Protein AF-A0A955YNK9-F1 (afdb_monomer_lite)

Sequence (113 aa):
MGDVFVRARCTHEGIALGSSCSAEFDVGETLRMGGNASLSTSASPSLRDQQGRIRMTGHVEAIDPEGVVYLRLATDCLVMADAAPGVFAVGTWLELDLDATKVVASLCLAPLC

Radius of gyration: 14.31 Å; chains: 1; bounding box: 42×38×24 Å

Foldseek 3Di:
DDFPADAFPDDPPDTDPPHHFAKEKEFQDEDDDVPQKHFDPDPAWDWGDDPQKIKTKFAFADADQQQWTWTHRDPRYIYTHHYDPPPDDHGTIMIGIGGNVRIDIDTPNDDDD

pLDDT: mean 75.13, std 22.04, range [24.53, 95.88]

Structure (mmCIF, N/CA/C/O backbone):
data_AF-A0A955YNK9-F1
#
_entry.id   AF-A0A955YNK9-F1
#
loop_
_atom_site.group_PDB
_atom_site.id
_atom_site.type_symbol
_atom_site.label_atom_id
_atom_site.label_alt_id
_atom_site.label_comp_id
_atom_site.label_asym_id
_atom_site.label_entity_id
_atom_site.label_seq_id
_atom_site.pdbx_PDB_ins_code
_atom_site.Cartn_x
_atom_site.Cartn_y
_atom_site.Cartn_z
_atom_site.occupancy
_atom_site.B_iso_or_equiv
_atom_site.auth_seq_id
_atom_site.auth_comp_id
_atom_site.auth_asym_id
_atom_site.auth_atom_id
_atom_site.pdbx_PDB_model_num
ATOM 1 N N . MET A 1 1 ? -3.715 23.290 -11.524 1.00 28.62 1 MET A N 1
ATOM 2 C CA . MET A 1 1 ? -3.923 22.024 -10.794 1.00 28.62 1 MET A CA 1
ATOM 3 C C . MET A 1 1 ? -2.977 21.014 -11.404 1.00 28.62 1 MET A C 1
ATOM 5 O O . MET A 1 1 ? -3.278 20.482 -12.460 1.00 28.62 1 MET A O 1
ATOM 9 N N . GLY A 1 2 ? -1.772 20.910 -10.848 1.00 26.14 2 GLY A N 1
ATOM 10 C CA . GLY A 1 2 ? -0.767 19.962 -11.315 1.00 26.14 2 GLY A CA 1
ATOM 11 C C . GLY A 1 2 ? -0.834 18.728 -10.433 1.00 26.14 2 GLY A C 1
ATOM 12 O O . GLY A 1 2 ? -0.745 18.856 -9.215 1.00 26.14 2 GLY A O 1
ATOM 13 N N . ASP A 1 3 ? -1.028 17.565 -11.040 1.00 24.53 3 ASP A N 1
ATOM 14 C CA . ASP A 1 3 ? -0.799 16.294 -10.369 1.00 24.53 3 ASP A CA 1
ATOM 15 C C . ASP A 1 3 ? 0.677 16.243 -9.943 1.00 24.53 3 ASP A C 1
ATOM 17 O O . ASP A 1 3 ? 1.580 16.349 -10.777 1.00 24.53 3 ASP A O 1
ATOM 21 N N . VAL A 1 4 ? 0.936 16.130 -8.639 1.00 25.22 4 VAL A N 1
ATOM 22 C CA . VAL A 1 4 ? 2.290 15.899 -8.127 1.00 25.22 4 VAL A CA 1
ATOM 23 C C . VAL A 1 4 ? 2.586 14.414 -8.306 1.00 25.22 4 VAL A C 1
ATOM 25 O O . VAL A 1 4 ? 2.173 13.581 -7.506 1.00 25.22 4 VAL A O 1
ATOM 28 N N . PHE A 1 5 ? 3.276 14.075 -9.393 1.00 28.86 5 PHE A N 1
ATOM 29 C CA . PHE A 1 5 ? 3.843 12.745 -9.591 1.00 28.86 5 PHE A CA 1
ATOM 30 C C . PHE A 1 5 ? 5.162 12.660 -8.826 1.00 28.86 5 PHE A C 1
ATOM 32 O O . PHE A 1 5 ? 6.166 13.239 -9.244 1.00 28.86 5 PHE A O 1
ATOM 39 N N . VAL A 1 6 ? 5.181 11.932 -7.710 1.00 30.09 6 VAL A N 1
ATOM 40 C CA . VAL A 1 6 ? 6.431 11.633 -7.006 1.00 30.09 6 VAL A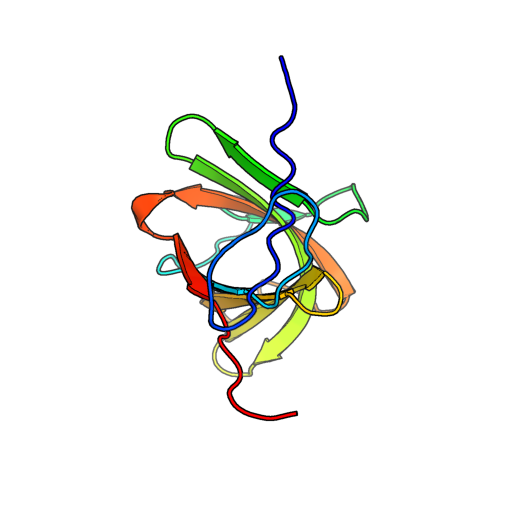 CA 1
ATOM 41 C C . VAL A 1 6 ? 7.149 10.508 -7.757 1.00 30.09 6 VAL A C 1
ATOM 43 O O . VAL A 1 6 ? 6.864 9.331 -7.574 1.00 30.09 6 VAL A O 1
ATOM 46 N N . ARG A 1 7 ? 8.075 10.885 -8.644 1.00 29.48 7 ARG A N 1
ATOM 47 C CA . ARG A 1 7 ? 9.196 10.041 -9.083 1.00 29.48 7 ARG A CA 1
ATOM 48 C C . ARG A 1 7 ? 10.438 10.583 -8.375 1.00 29.48 7 ARG A C 1
ATOM 50 O O . ARG A 1 7 ? 10.993 11.579 -8.823 1.00 29.48 7 ARG A O 1
ATOM 57 N N . ALA A 1 8 ? 10.825 10.024 -7.237 1.00 31.64 8 ALA A N 1
ATOM 58 C CA . ALA A 1 8 ? 12.165 10.270 -6.670 1.00 31.64 8 ALA A CA 1
ATOM 59 C C . ALA A 1 8 ? 13.141 9.209 -7.230 1.00 31.64 8 ALA A C 1
ATOM 61 O O . ALA A 1 8 ? 12.544 8.200 -7.553 1.00 31.64 8 ALA A O 1
ATOM 62 N N . ARG A 1 9 ? 14.493 9.455 -7.398 1.00 37.75 9 ARG A N 1
ATOM 63 C CA . ARG A 1 9 ? 15.754 8.580 -7.384 1.00 37.75 9 ARG A CA 1
ATOM 64 C C . ARG A 1 9 ? 16.556 8.995 -6.195 1.00 37.75 9 ARG A C 1
ATOM 66 O O . ARG A 1 9 ? 16.740 10.189 -5.998 1.00 37.75 9 ARG A O 1
ATOM 73 N N . CYS A 1 10 ? 17.111 8.014 -5.508 1.00 36.19 10 CYS A N 1
ATOM 74 C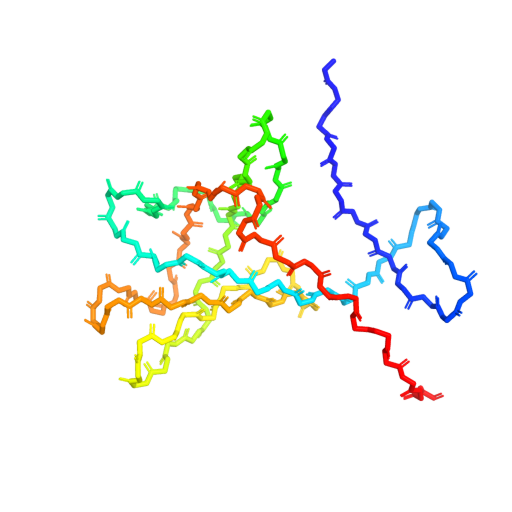 CA . CYS A 1 10 ? 18.072 8.236 -4.460 1.00 36.19 10 CYS A CA 1
ATOM 75 C C . CYS A 1 10 ? 19.389 7.670 -4.954 1.00 36.19 10 CYS A C 1
ATOM 77 O O . CYS A 1 10 ? 19.573 6.460 -5.033 1.00 36.19 10 CYS A O 1
ATOM 79 N N . THR A 1 11 ? 20.285 8.567 -5.341 1.00 34.69 11 THR A N 1
ATOM 80 C CA . THR A 1 11 ? 21.719 8.329 -5.217 1.00 34.69 11 THR A CA 1
ATOM 81 C C . THR A 1 11 ? 22.200 9.094 -3.987 1.00 34.69 11 THR A C 1
ATOM 83 O O . THR A 1 11 ? 21.560 10.054 -3.554 1.00 34.69 11 THR A O 1
ATOM 86 N N . HIS A 1 12 ? 23.311 8.639 -3.413 1.00 36.81 12 HIS A N 1
ATOM 87 C CA . HIS A 1 12 ? 23.875 9.025 -2.111 1.00 36.81 12 HIS A CA 1
ATOM 88 C C . HIS A 1 12 ? 24.144 10.541 -1.901 1.00 36.81 12 HIS A C 1
ATOM 90 O O . HIS A 1 12 ? 24.599 10.925 -0.830 1.00 36.81 12 HIS A O 1
ATOM 96 N N . GLU A 1 13 ? 23.863 11.407 -2.885 1.00 38.88 13 GLU A N 1
ATOM 97 C CA . GLU A 1 13 ? 24.241 12.831 -2.906 1.00 38.88 13 GLU A CA 1
ATOM 98 C C . GLU A 1 13 ? 23.068 13.823 -3.072 1.00 38.88 13 GLU A C 1
ATOM 100 O O . GLU A 1 13 ? 23.289 15.030 -3.154 1.00 38.88 13 GLU A O 1
ATOM 105 N N . GLY A 1 14 ? 21.813 13.356 -3.069 1.00 44.38 14 GLY A N 1
ATOM 106 C CA . GLY A 1 14 ? 20.622 14.221 -3.098 1.00 44.38 14 GLY A CA 1
ATOM 107 C C . GLY A 1 14 ? 19.668 13.954 -4.267 1.00 44.38 14 GLY A C 1
ATOM 108 O O . GLY A 1 14 ? 20.015 13.317 -5.259 1.00 44.38 14 GLY A O 1
ATOM 109 N N . ILE A 1 15 ? 18.421 14.422 -4.131 1.00 43.94 15 ILE A N 1
ATOM 110 C CA . ILE A 1 15 ? 17.350 14.224 -5.121 1.00 43.94 15 ILE A CA 1
ATOM 111 C C . ILE A 1 15 ? 17.476 15.289 -6.220 1.00 43.94 15 ILE A C 1
ATOM 113 O O . ILE A 1 15 ? 17.082 16.440 -6.031 1.00 43.94 15 ILE A O 1
ATOM 117 N N . ALA A 1 16 ? 18.001 14.906 -7.386 1.00 43.69 16 ALA A N 1
ATOM 118 C CA . ALA A 1 16 ? 17.951 15.738 -8.588 1.00 43.69 16 ALA A CA 1
ATOM 119 C C . ALA A 1 16 ? 16.600 15.578 -9.307 1.00 43.69 16 ALA A C 1
ATOM 121 O O . ALA A 1 16 ? 16.098 14.458 -9.473 1.00 43.69 16 ALA A O 1
ATOM 122 N N . LEU A 1 17 ? 16.029 16.690 -9.782 1.00 45.12 17 LEU A N 1
ATOM 123 C CA . LEU A 1 17 ? 14.812 16.690 -10.601 1.00 45.12 17 LEU A CA 1
ATOM 124 C C . LEU A 1 17 ? 14.990 15.773 -11.826 1.00 45.12 17 LEU A C 1
ATOM 126 O O . LEU A 1 17 ? 15.932 15.945 -12.595 1.00 45.12 17 LEU A O 1
ATOM 130 N N . GLY A 1 18 ? 14.074 14.814 -12.008 1.00 47.62 18 GLY A N 1
ATOM 131 C CA . GLY A 1 18 ? 14.086 13.870 -13.138 1.00 47.62 18 GLY A CA 1
ATOM 132 C C . GLY A 1 18 ? 14.630 12.464 -12.844 1.00 47.62 18 GLY A C 1
ATOM 133 O O . GLY A 1 18 ? 14.787 11.676 -13.774 1.00 47.62 18 GLY A O 1
ATOM 134 N N . SER A 1 19 ? 14.885 12.117 -11.582 1.00 44.81 19 SER A N 1
ATOM 135 C CA . SER A 1 19 ? 15.501 10.836 -11.195 1.00 44.81 19 SER A CA 1
ATOM 136 C C . SER A 1 19 ? 14.447 9.820 -10.606 1.00 44.81 19 SER A C 1
ATOM 138 O O . SER A 1 19 ? 13.472 10.273 -10.024 1.00 44.81 19 SER A O 1
ATOM 140 N N . SER A 1 20 ? 14.608 8.473 -10.754 1.00 52.91 20 SER A N 1
ATOM 141 C CA . SER A 1 20 ? 13.849 7.300 -10.161 1.00 52.91 20 SER A CA 1
ATOM 142 C C . SER A 1 20 ? 14.457 6.423 -8.986 1.00 52.91 20 SER A C 1
ATOM 144 O O . SER A 1 20 ? 15.553 5.911 -9.135 1.00 52.91 20 SER A O 1
ATOM 146 N N . CYS A 1 21 ? 13.791 6.123 -7.85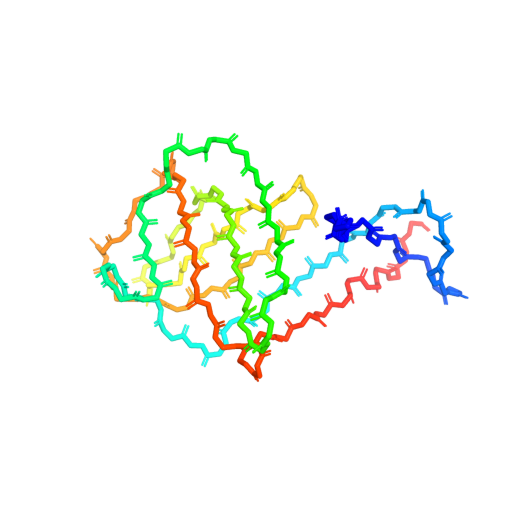5 1.00 53.53 21 CYS A N 1
ATOM 147 C CA . CYS A 1 21 ? 14.288 5.674 -6.527 1.00 53.53 21 CYS A CA 1
ATOM 148 C C . CYS A 1 21 ? 13.452 4.532 -6.042 1.00 53.53 21 CYS A C 1
ATOM 150 O O . CYS A 1 21 ? 12.229 4.547 -6.166 1.00 53.53 21 CYS A O 1
ATOM 152 N N . SER A 1 22 ? 14.127 3.681 -5.292 1.00 59.25 22 SER A N 1
ATOM 153 C CA . SER A 1 22 ? 13.476 2.778 -4.378 1.00 59.25 22 SER A CA 1
ATOM 154 C C . SER A 1 22 ? 13.098 3.532 -3.105 1.00 59.25 22 SER A C 1
ATOM 156 O O . SER A 1 22 ? 13.941 4.146 -2.443 1.00 59.25 22 SER A O 1
ATOM 158 N N . ALA A 1 23 ? 11.810 3.501 -2.801 1.00 65.75 23 ALA A N 1
ATOM 159 C CA . ALA A 1 23 ? 11.261 3.933 -1.533 1.00 65.75 23 ALA A CA 1
ATOM 160 C C . ALA A 1 23 ? 10.428 2.783 -0.972 1.00 65.75 23 ALA A C 1
ATOM 162 O O . ALA A 1 23 ? 9.666 2.134 -1.695 1.00 65.75 23 ALA A O 1
ATOM 163 N N . GLU A 1 24 ? 10.596 2.553 0.318 1.00 68.94 24 GLU A N 1
ATOM 164 C CA . GLU A 1 24 ? 9.742 1.689 1.114 1.00 68.94 24 GLU A CA 1
ATOM 165 C C . GLU A 1 24 ? 8.789 2.578 1.903 1.00 68.94 24 GLU A C 1
ATOM 167 O O . GLU A 1 24 ? 9.184 3.612 2.449 1.00 68.94 24 GLU A O 1
ATOM 172 N N . PHE A 1 25 ? 7.521 2.187 1.937 1.00 77.88 25 PHE A N 1
ATOM 173 C CA . PHE A 1 25 ? 6.511 2.879 2.725 1.00 77.88 25 PHE A CA 1
ATOM 174 C C . PHE A 1 25 ? 6.019 1.950 3.822 1.00 77.88 25 PHE A C 1
ATOM 176 O O . PHE A 1 25 ? 5.488 0.872 3.540 1.00 77.88 25 PHE A O 1
ATOM 183 N N . ASP A 1 26 ? 6.182 2.408 5.055 1.00 77.25 26 ASP A N 1
ATOM 184 C CA . ASP A 1 26 ? 5.592 1.793 6.233 1.00 77.25 26 ASP A CA 1
ATOM 185 C C . ASP A 1 26 ? 4.275 2.511 6.544 1.00 77.25 26 ASP A C 1
ATOM 187 O O . ASP A 1 26 ? 4.220 3.748 6.609 1.00 77.25 26 ASP A O 1
ATOM 191 N N . VAL A 1 27 ? 3.204 1.733 6.671 1.00 86.94 27 VAL A N 1
ATOM 192 C CA . VAL A 1 27 ? 1.873 2.226 7.011 1.00 86.94 27 VAL A CA 1
ATOM 193 C C . VAL A 1 27 ? 1.555 1.810 8.442 1.00 86.94 27 VAL A C 1
ATOM 195 O O . VAL A 1 27 ? 1.116 0.693 8.702 1.00 86.94 27 VAL A O 1
ATOM 198 N N . GLY A 1 28 ? 1.675 2.758 9.371 1.00 83.62 28 GLY A N 1
ATOM 199 C CA . GLY A 1 28 ? 1.356 2.579 10.792 1.00 83.62 28 GLY A CA 1
ATOM 200 C C . GLY A 1 28 ? -0.147 2.536 11.105 1.00 83.62 28 GLY A C 1
ATOM 201 O O . GLY A 1 28 ? -0.559 2.893 12.212 1.00 83.62 28 GLY A O 1
ATOM 202 N N . GLU A 1 29 ? -0.979 2.170 10.129 1.00 86.88 29 GLU A N 1
ATOM 203 C CA . GLU A 1 29 ? -2.426 2.020 10.253 1.00 86.88 29 GLU A CA 1
ATOM 204 C C . GLU A 1 29 ? -2.860 0.664 9.686 1.00 86.88 29 GLU A C 1
ATOM 206 O O . GLU A 1 29 ? -2.480 0.284 8.583 1.00 86.88 29 GLU A O 1
ATOM 211 N N . THR A 1 30 ? -3.707 -0.057 10.422 1.00 91.12 30 THR A N 1
ATOM 212 C CA . THR A 1 30 ? -4.260 -1.330 9.948 1.00 91.12 30 THR A CA 1
ATOM 213 C C . THR A 1 30 ? -5.277 -1.101 8.829 1.00 91.12 30 THR A C 1
ATOM 215 O O . THR A 1 30 ? -6.259 -0.370 9.006 1.00 91.12 30 THR A O 1
ATOM 218 N N . LEU A 1 31 ? -5.098 -1.781 7.701 1.00 92.44 31 LEU A N 1
ATOM 219 C CA . LEU A 1 31 ? -6.013 -1.766 6.571 1.00 92.44 31 LEU A CA 1
ATOM 220 C C . LEU A 1 31 ? -7.337 -2.456 6.905 1.00 92.44 31 LEU A C 1
ATOM 222 O O . LEU A 1 31 ? -7.395 -3.543 7.489 1.00 92.44 31 LEU A O 1
ATOM 226 N N . ARG A 1 32 ? -8.430 -1.823 6.484 1.00 93.12 32 ARG A N 1
ATOM 227 C CA . ARG A 1 32 ? -9.807 -2.268 6.687 1.00 93.12 32 ARG A CA 1
ATOM 228 C C . ARG A 1 32 ? -10.585 -2.079 5.396 1.00 93.12 32 ARG A C 1
ATOM 230 O O . ARG A 1 32 ? -10.804 -0.948 4.958 1.00 93.12 32 ARG A O 1
ATOM 237 N N . MET A 1 33 ? -11.035 -3.186 4.810 1.00 93.75 33 MET A N 1
ATOM 238 C CA . MET A 1 33 ? -11.882 -3.157 3.619 1.00 93.75 33 MET A CA 1
ATOM 239 C C . MET A 1 33 ? -13.184 -2.393 3.897 1.00 93.75 33 MET A C 1
ATOM 241 O O . MET A 1 33 ? -13.856 -2.655 4.893 1.00 93.75 33 MET A O 1
ATOM 245 N N . GLY A 1 34 ? -13.527 -1.437 3.033 1.00 90.88 34 GLY A N 1
ATOM 246 C CA . GLY A 1 34 ? -14.666 -0.528 3.214 1.00 90.88 34 GLY A CA 1
ATOM 247 C C . GLY A 1 34 ? -14.426 0.606 4.222 1.00 90.88 34 GLY A C 1
ATOM 248 O O . GLY A 1 34 ? -15.312 1.435 4.414 1.00 90.88 34 GLY A O 1
ATOM 249 N N . GLY A 1 35 ? -13.250 0.646 4.858 1.00 92.19 35 GLY A N 1
ATOM 250 C CA . GLY A 1 35 ? -12.777 1.746 5.695 1.00 92.19 35 GLY A CA 1
ATOM 251 C C . GLY A 1 35 ? -11.732 2.579 4.955 1.00 92.19 35 GLY A C 1
ATOM 252 O O . GLY A 1 35 ? -12.069 3.387 4.098 1.00 92.19 35 GLY A O 1
ATOM 253 N N . ASN A 1 36 ? -10.458 2.361 5.284 1.00 91.69 36 ASN A N 1
ATOM 254 C CA . ASN A 1 36 ? -9.306 3.025 4.659 1.00 91.69 36 ASN A CA 1
ATOM 255 C C . ASN A 1 36 ? -8.762 2.273 3.429 1.00 91.69 36 ASN A C 1
ATOM 257 O O . ASN A 1 36 ? -7.778 2.709 2.841 1.00 91.69 36 ASN A O 1
ATOM 261 N N . ALA A 1 37 ? -9.376 1.150 3.049 1.00 94.88 37 ALA A N 1
ATOM 262 C CA . ALA A 1 37 ? -9.006 0.359 1.885 1.00 94.88 37 ALA A CA 1
ATOM 263 C C . ALA A 1 37 ? -10.248 -0.048 1.082 1.00 94.88 37 ALA A C 1
ATOM 265 O O . ALA A 1 37 ? -11.289 -0.398 1.645 1.00 94.88 37 ALA A O 1
ATOM 266 N N . SER A 1 38 ? -10.134 -0.040 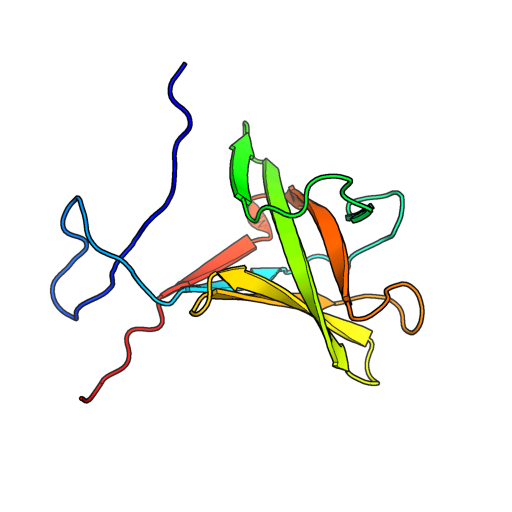-0.242 1.00 95.88 38 SER A N 1
ATOM 267 C CA . SER A 1 38 ? -11.186 -0.464 -1.167 1.00 95.88 38 SER A CA 1
ATOM 268 C C . SER A 1 38 ? -10.597 -1.115 -2.419 1.00 95.88 38 SER A C 1
ATOM 270 O O . SER A 1 38 ? -9.414 -0.947 -2.716 1.00 95.88 38 SER A O 1
ATOM 272 N N . LEU A 1 39 ? -11.407 -1.880 -3.155 1.00 95.38 39 LEU A N 1
ATOM 273 C CA . LEU A 1 39 ? -11.000 -2.400 -4.460 1.00 95.38 39 LEU A CA 1
ATOM 274 C C . LEU A 1 39 ? -10.927 -1.252 -5.467 1.00 95.38 39 LEU A C 1
ATOM 276 O O . LEU A 1 39 ? -11.899 -0.521 -5.658 1.00 95.38 39 LEU A O 1
ATOM 280 N N . SER A 1 40 ? -9.793 -1.135 -6.146 1.00 92.00 40 SER A N 1
ATOM 281 C CA . SER A 1 40 ? -9.626 -0.178 -7.229 1.00 92.00 40 SER A CA 1
ATOM 282 C C . SER A 1 40 ? -10.086 -0.783 -8.549 1.00 92.00 40 SER A C 1
ATOM 284 O O . SER A 1 40 ? -9.742 -1.913 -8.897 1.00 92.00 40 SER A O 1
ATOM 286 N N . THR A 1 41 ? -10.828 -0.002 -9.331 1.00 87.38 41 THR A N 1
ATOM 287 C CA . THR A 1 41 ? -11.144 -0.330 -10.730 1.00 87.38 41 THR A CA 1
ATOM 288 C C . THR A 1 41 ? -10.024 0.081 -11.688 1.00 87.38 41 THR A C 1
ATOM 290 O O . THR A 1 41 ? -10.100 -0.198 -12.883 1.00 87.38 41 THR A O 1
ATOM 293 N N . SER A 1 42 ? -9.004 0.781 -11.187 1.00 80.94 42 SER A N 1
ATOM 294 C CA . SER A 1 42 ? -7.849 1.235 -11.953 1.00 80.94 42 SER A CA 1
ATOM 295 C C . SER A 1 42 ? -6.670 0.296 -11.725 1.00 80.94 42 SER A C 1
ATOM 297 O O . SER A 1 42 ? -6.174 0.173 -10.607 1.00 80.94 42 SER A O 1
ATOM 299 N N . ALA A 1 43 ? -6.174 -0.312 -12.803 1.00 84.44 43 ALA A N 1
ATOM 300 C CA . ALA A 1 43 ? -4.961 -1.128 -12.798 1.00 84.44 43 ALA A CA 1
ATOM 301 C C . ALA A 1 43 ? -3.693 -0.278 -13.009 1.00 84.44 43 ALA A C 1
ATOM 303 O O . ALA A 1 43 ? -2.813 -0.629 -13.795 1.00 84.44 43 ALA A O 1
ATOM 304 N N . SER A 1 44 ? -3.640 0.892 -12.372 1.00 86.25 44 SER A N 1
ATOM 305 C CA . SER A 1 44 ? -2.512 1.813 -12.475 1.00 86.25 44 SER A CA 1
ATOM 306 C C . SER A 1 44 ? -2.093 2.251 -11.085 1.00 86.25 44 SER A C 1
ATOM 308 O O . SER A 1 44 ? -2.929 2.774 -10.341 1.00 86.25 44 SER A O 1
ATOM 310 N N . PRO A 1 45 ? -0.807 2.110 -10.737 1.00 86.69 45 PRO A N 1
ATOM 311 C CA . PRO A 1 45 ? -0.357 2.531 -9.437 1.00 86.69 45 PRO A CA 1
ATOM 312 C C . PRO A 1 45 ? -0.325 4.053 -9.340 1.00 86.69 45 PRO A C 1
ATOM 314 O O . PRO A 1 45 ? -0.081 4.757 -10.327 1.00 86.69 45 PRO A O 1
ATOM 317 N N . SER A 1 46 ? -0.590 4.570 -8.146 1.00 86.38 46 SER A N 1
ATOM 318 C CA . SER A 1 46 ? -0.529 6.003 -7.880 1.00 86.38 46 SER A CA 1
ATOM 319 C C . SER A 1 46 ? -0.314 6.297 -6.399 1.00 86.38 46 SER A C 1
ATOM 321 O O . SER A 1 46 ? -0.661 5.493 -5.540 1.00 86.38 46 SER A O 1
ATOM 323 N N . LEU A 1 47 ? 0.261 7.460 -6.109 1.00 85.69 47 LEU A N 1
ATOM 324 C CA . LEU A 1 47 ? 0.381 8.013 -4.766 1.00 85.69 47 LEU A CA 1
ATOM 325 C C . LEU A 1 47 ? 0.113 9.511 -4.866 1.00 85.69 47 LEU A C 1
ATOM 327 O O . LEU A 1 47 ? 0.715 10.195 -5.696 1.00 85.69 47 LEU A O 1
ATOM 331 N N . ARG A 1 48 ? -0.827 10.009 -4.066 1.00 85.44 48 ARG A N 1
ATOM 332 C CA . ARG A 1 48 ? -1.251 11.410 -4.058 1.00 85.44 48 ARG A CA 1
ATOM 333 C C . ARG A 1 48 ? -1.419 11.879 -2.618 1.00 85.44 48 ARG A C 1
ATOM 335 O O . ARG A 1 48 ? -2.134 11.242 -1.854 1.00 85.44 48 ARG A O 1
ATOM 342 N N . ASP A 1 49 ? -0.812 13.010 -2.279 1.00 83.88 49 ASP A N 1
ATOM 343 C CA . ASP A 1 49 ? -1.133 13.742 -1.050 1.00 83.88 49 ASP A CA 1
ATOM 344 C C . ASP A 1 49 ? -2.306 14.690 -1.321 1.00 83.88 49 ASP A C 1
ATOM 346 O O . ASP A 1 49 ? -2.299 15.465 -2.284 1.00 83.88 49 ASP A O 1
ATOM 350 N N . GLN A 1 50 ? -3.335 14.592 -0.486 1.00 83.56 50 GLN A N 1
ATOM 351 C CA . GLN A 1 50 ? -4.514 15.437 -0.497 1.00 83.56 50 GLN A CA 1
ATOM 352 C C . GLN A 1 50 ? -4.814 15.922 0.923 1.00 83.56 50 GLN A C 1
ATOM 354 O O . GLN A 1 50 ? -5.568 15.298 1.662 1.00 83.56 50 GLN A O 1
ATOM 359 N N . GLN A 1 51 ? -4.262 17.084 1.283 1.00 83.88 51 GLN A N 1
ATOM 360 C CA . GLN A 1 51 ? -4.618 17.813 2.510 1.00 83.88 51 GLN A CA 1
ATOM 361 C C . GLN A 1 51 ? -4.422 16.985 3.796 1.00 83.88 51 GLN A C 1
ATOM 363 O O . GLN A 1 51 ? -5.280 16.986 4.676 1.00 83.88 51 GLN A O 1
ATOM 368 N N . GLY A 1 52 ? -3.292 16.279 3.915 1.00 84.94 52 GLY A N 1
ATOM 369 C CA . GLY A 1 52 ? -2.994 15.447 5.091 1.00 84.94 52 GLY A CA 1
ATOM 370 C C . GLY A 1 52 ? -3.543 14.021 4.999 1.00 84.94 52 GLY A C 1
ATOM 371 O O . GLY A 1 52 ? -3.468 13.264 5.966 1.00 84.94 52 GLY A O 1
ATOM 372 N N . ARG A 1 53 ? -4.064 13.639 3.831 1.00 90.31 53 ARG A N 1
ATOM 373 C CA . ARG A 1 53 ? -4.419 12.263 3.479 1.00 90.31 53 ARG A CA 1
ATOM 374 C C . ARG A 1 53 ? -3.524 11.783 2.347 1.00 90.31 53 ARG A C 1
ATOM 376 O O . ARG A 1 53 ? -3.280 12.525 1.399 1.00 90.31 53 ARG A O 1
ATOM 383 N N . ILE A 1 54 ? -3.072 10.538 2.417 1.00 89.50 54 ILE A N 1
ATOM 384 C CA . ILE A 1 54 ? -2.383 9.871 1.315 1.00 89.50 54 ILE A CA 1
ATOM 385 C C . ILE A 1 54 ? -3.370 8.931 0.643 1.00 89.50 54 ILE A C 1
ATOM 387 O O . ILE A 1 54 ? -3.800 7.941 1.234 1.00 89.50 54 ILE A O 1
ATOM 391 N N . ARG A 1 55 ? -3.690 9.224 -0.618 1.00 91.38 55 ARG A N 1
ATOM 392 C CA . ARG A 1 55 ? -4.420 8.305 -1.484 1.00 91.38 55 ARG A CA 1
ATOM 393 C C . ARG A 1 55 ? -3.434 7.510 -2.316 1.00 91.38 55 ARG A C 1
ATOM 395 O O . ARG A 1 55 ? -2.634 8.079 -3.060 1.00 91.38 55 ARG A O 1
ATOM 402 N N . MET A 1 56 ? -3.487 6.198 -2.177 1.00 89.94 56 MET A N 1
ATOM 403 C CA . MET A 1 56 ? -2.531 5.280 -2.776 1.00 89.94 56 MET A CA 1
ATOM 404 C C . MET A 1 56 ? -3.276 4.209 -3.560 1.00 89.94 56 MET A C 1
ATOM 406 O O . MET A 1 56 ? -4.248 3.651 -3.075 1.00 89.94 56 MET A O 1
ATOM 410 N N . THR A 1 57 ? -2.828 3.897 -4.768 1.00 92.06 57 THR A N 1
ATOM 411 C CA . THR A 1 57 ? -3.335 2.765 -5.546 1.00 92.06 57 THR A CA 1
ATOM 412 C C . THR A 1 57 ? -2.191 1.822 -5.839 1.00 92.06 57 THR A C 1
ATOM 414 O O . THR A 1 57 ? -1.187 2.253 -6.402 1.00 92.06 57 THR A O 1
ATOM 417 N N . GLY A 1 58 ? -2.342 0.553 -5.478 1.00 91.44 58 GLY A N 1
ATOM 418 C CA . GLY A 1 58 ? -1.297 -0.451 -5.627 1.00 91.44 58 GLY A CA 1
ATOM 419 C C . GLY A 1 58 ? -1.852 -1.839 -5.886 1.00 91.44 58 GLY A C 1
ATOM 420 O O . GLY A 1 58 ? -3.018 -2.126 -5.615 1.00 91.44 58 GLY A O 1
ATOM 421 N N . HIS A 1 59 ? -0.999 -2.697 -6.429 1.00 94.50 59 HIS A N 1
ATOM 422 C CA . HIS A 1 59 ? -1.321 -4.092 -6.686 1.00 94.50 59 HIS A CA 1
ATOM 423 C C . HIS A 1 59 ? -0.873 -4.962 -5.511 1.00 94.50 59 HIS A C 1
ATOM 425 O O . HIS A 1 59 ? 0.275 -4.866 -5.086 1.00 94.50 59 HIS A O 1
ATOM 431 N N . VAL A 1 60 ? -1.744 -5.832 -5.007 1.00 94.50 60 VAL A N 1
ATOM 432 C CA . VAL A 1 60 ? -1.395 -6.781 -3.945 1.00 94.50 60 VAL A CA 1
ATOM 433 C C . VAL A 1 60 ? -0.530 -7.890 -4.527 1.00 94.50 60 VAL A C 1
ATOM 435 O O . VAL A 1 60 ? -1.011 -8.749 -5.267 1.00 94.50 60 VAL A O 1
ATOM 438 N N . GLU A 1 61 ? 0.751 -7.876 -4.184 1.00 93.06 61 GLU A N 1
ATOM 439 C CA . GLU A 1 61 ? 1.719 -8.864 -4.656 1.00 93.06 61 GLU A CA 1
ATOM 440 C C . GLU A 1 61 ? 1.767 -10.103 -3.769 1.00 93.06 61 GLU A C 1
ATOM 442 O O . GLU A 1 61 ? 1.841 -11.221 -4.275 1.00 93.06 61 GLU A O 1
ATOM 447 N N . ALA A 1 62 ? 1.696 -9.906 -2.455 1.00 93.38 62 ALA A N 1
ATOM 448 C CA . ALA A 1 62 ? 1.755 -10.974 -1.472 1.00 93.38 62 ALA A CA 1
ATOM 449 C C . ALA A 1 62 ? 0.973 -10.594 -0.212 1.00 93.38 62 ALA A C 1
ATOM 451 O O . ALA A 1 62 ? 0.714 -9.417 0.053 1.00 93.38 62 ALA A O 1
ATOM 452 N N . ILE A 1 63 ? 0.588 -11.612 0.554 1.00 93.12 63 ILE A N 1
ATOM 453 C CA . ILE A 1 63 ? -0.017 -11.468 1.875 1.00 93.12 63 ILE A CA 1
ATOM 454 C C . ILE A 1 63 ? 0.616 -12.527 2.765 1.00 93.12 63 ILE A C 1
ATOM 456 O O . ILE A 1 63 ? 0.564 -13.714 2.431 1.00 93.12 63 ILE A O 1
ATOM 460 N N . ASP A 1 64 ? 1.187 -12.103 3.884 1.00 90.25 64 ASP A N 1
ATOM 461 C CA . ASP A 1 64 ? 1.780 -13.023 4.845 1.00 90.25 64 ASP A CA 1
ATOM 462 C C . ASP A 1 64 ? 0.720 -13.669 5.749 1.00 90.25 64 ASP A C 1
ATOM 464 O O . ASP A 1 64 ? -0.352 -13.094 5.973 1.00 90.25 64 ASP A O 1
ATOM 468 N N . PRO A 1 65 ? 1.007 -14.852 6.328 1.00 86.50 65 PRO A N 1
ATOM 469 C CA . PRO A 1 65 ? 0.083 -15.547 7.228 1.00 86.50 65 PRO A CA 1
ATOM 470 C C . PRO A 1 65 ? -0.336 -14.729 8.456 1.00 86.50 65 PRO A C 1
ATOM 472 O O . PRO A 1 65 ? -1.401 -14.974 9.021 1.00 86.50 65 PRO A O 1
ATOM 475 N N . GLU A 1 66 ? 0.487 -13.760 8.861 1.00 84.75 66 GLU A N 1
ATOM 476 C CA . GLU A 1 66 ? 0.223 -12.859 9.989 1.00 84.75 66 GLU A CA 1
ATOM 477 C C . GLU A 1 66 ? -0.698 -11.682 9.619 1.00 84.75 66 GLU A C 1
ATOM 479 O O . GLU A 1 66 ? -1.119 -10.934 10.496 1.00 84.75 66 GLU A O 1
ATOM 484 N N . GLY A 1 67 ? -1.074 -11.549 8.341 1.00 84.25 67 GLY A N 1
ATOM 485 C CA . GLY A 1 67 ? -1.980 -10.505 7.858 1.00 84.25 67 GLY A CA 1
ATOM 486 C C .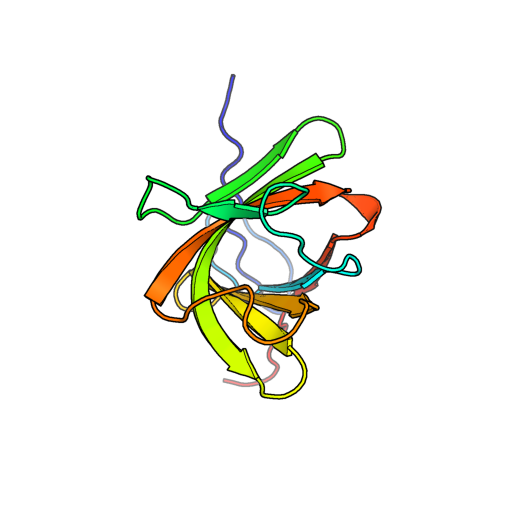 GLY A 1 67 ? -1.284 -9.270 7.288 1.00 84.25 67 GLY A C 1
ATOM 487 O O . GLY A 1 67 ? -1.958 -8.287 7.001 1.00 84.25 67 GLY A O 1
ATOM 488 N N . VAL A 1 68 ? 0.032 -9.300 7.072 1.00 89.12 68 VAL A N 1
ATOM 489 C CA . VAL A 1 68 ? 0.752 -8.203 6.405 1.00 89.12 68 VAL A CA 1
ATOM 490 C C . VAL A 1 68 ? 0.491 -8.252 4.901 1.00 89.12 68 VAL A C 1
ATOM 492 O O . VAL A 1 68 ? 0.685 -9.286 4.261 1.00 89.12 68 VAL A O 1
ATOM 495 N N . VAL A 1 69 ? 0.047 -7.137 4.324 1.00 90.31 69 VAL A N 1
ATOM 496 C CA . VAL A 1 69 ? -0.217 -6.984 2.889 1.00 90.31 69 VAL A CA 1
ATOM 497 C C . VAL A 1 69 ? 0.944 -6.248 2.233 1.00 90.31 69 VAL A C 1
ATOM 499 O O . VAL A 1 69 ? 1.311 -5.148 2.647 1.00 90.31 69 VAL A O 1
ATOM 502 N N . TYR A 1 70 ? 1.471 -6.832 1.160 1.00 90.12 70 TYR A N 1
ATOM 503 C CA . TYR A 1 70 ? 2.515 -6.239 0.333 1.00 90.12 70 TYR A CA 1
ATOM 504 C C . TYR A 1 70 ? 1.898 -5.622 -0.922 1.00 90.12 70 TYR A C 1
ATOM 506 O O . TYR A 1 70 ? 1.464 -6.341 -1.829 1.00 90.12 70 TYR A O 1
ATOM 514 N N . LEU A 1 71 ? 1.856 -4.287 -0.986 1.00 89.38 71 LEU A N 1
ATOM 515 C CA . LEU A 1 71 ? 1.341 -3.552 -2.142 1.00 89.38 71 LEU A CA 1
ATOM 516 C C . LEU A 1 71 ? 2.475 -2.989 -3.001 1.00 89.38 71 LEU A C 1
ATOM 518 O O . LEU A 1 71 ? 3.330 -2.235 -2.539 1.00 89.38 71 LEU A O 1
ATOM 522 N N . ARG A 1 72 ? 2.441 -3.306 -4.293 1.00 86.56 72 ARG A N 1
ATOM 523 C CA . ARG A 1 72 ? 3.376 -2.824 -5.308 1.00 86.56 72 ARG A CA 1
ATOM 524 C C . ARG A 1 72 ? 2.849 -1.534 -5.943 1.00 86.56 72 ARG A C 1
ATOM 526 O O . ARG A 1 72 ? 1.775 -1.539 -6.551 1.00 86.56 72 ARG A O 1
ATOM 533 N N . LEU A 1 73 ? 3.618 -0.446 -5.838 1.00 80.12 73 LEU A N 1
ATOM 534 C CA . LEU A 1 73 ? 3.320 0.851 -6.483 1.00 80.12 73 LEU A CA 1
ATOM 535 C C . LEU A 1 73 ? 4.183 1.122 -7.725 1.00 80.12 73 LEU A C 1
ATOM 537 O O . LEU A 1 73 ? 3.836 1.918 -8.587 1.00 80.12 73 LEU A O 1
ATOM 541 N N . ALA A 1 74 ? 5.330 0.475 -7.833 1.00 74.94 74 ALA A N 1
ATOM 542 C CA . ALA A 1 74 ? 6.198 0.494 -9.005 1.00 74.94 74 ALA A CA 1
ATOM 543 C C . ALA A 1 74 ? 7.114 -0.722 -8.911 1.00 74.94 74 ALA A C 1
ATOM 545 O O . ALA A 1 74 ? 7.210 -1.309 -7.837 1.00 74.94 74 ALA A O 1
ATOM 546 N N . THR A 1 75 ? 7.812 -1.090 -9.986 1.00 73.00 75 THR A N 1
ATOM 547 C CA . THR A 1 75 ? 8.737 -2.240 -10.003 1.00 73.00 75 THR A CA 1
ATOM 548 C C . THR A 1 75 ? 9.690 -2.270 -8.799 1.00 73.00 75 THR A C 1
ATOM 550 O O . THR A 1 75 ? 10.009 -3.338 -8.291 1.00 73.00 75 THR A O 1
ATOM 553 N N . ASP A 1 76 ? 10.099 -1.101 -8.314 1.00 70.44 76 ASP A N 1
ATOM 554 C CA . ASP A 1 76 ? 11.070 -0.874 -7.246 1.00 70.44 76 ASP A CA 1
ATOM 555 C C . ASP A 1 76 ? 10.477 -0.213 -5.986 1.00 70.44 76 ASP A C 1
ATOM 557 O O . ASP A 1 76 ? 11.227 0.271 -5.140 1.00 70.44 76 ASP A O 1
ATOM 561 N N . CYS A 1 77 ? 9.148 -0.195 -5.841 1.00 74.81 77 CYS A N 1
ATOM 562 C CA . CYS A 1 77 ? 8.458 0.437 -4.716 1.00 74.81 77 CYS A CA 1
ATOM 563 C C . CYS A 1 77 ? 7.448 -0.525 -4.085 1.00 74.81 77 CYS A C 1
ATOM 565 O O . CYS A 1 77 ? 6.459 -0.905 -4.724 1.00 74.81 77 CYS A O 1
ATOM 567 N N . LEU A 1 78 ? 7.695 -0.888 -2.827 1.00 79.62 78 LEU A N 1
ATOM 568 C CA . LEU A 1 78 ? 6.863 -1.791 -2.036 1.00 79.62 78 LEU A CA 1
ATOM 569 C C . LEU A 1 78 ? 6.317 -1.059 -0.810 1.00 79.62 78 LEU A C 1
ATOM 571 O O . LEU A 1 78 ? 7.008 -0.253 -0.189 1.00 79.62 78 LEU A O 1
ATOM 575 N N . VAL A 1 79 ? 5.069 -1.351 -0.478 1.00 84.81 79 VAL A N 1
ATOM 576 C CA . VAL A 1 79 ? 4.373 -0.830 0.696 1.00 84.81 79 VAL A CA 1
ATOM 577 C C . VAL A 1 79 ? 3.998 -2.016 1.562 1.00 84.81 79 VAL A C 1
ATOM 579 O O . VAL A 1 79 ? 3.457 -3.001 1.051 1.00 84.81 79 VAL A O 1
ATOM 582 N N . MET A 1 80 ? 4.267 -1.905 2.856 1.00 88.06 80 MET A N 1
ATOM 583 C CA . MET A 1 80 ? 3.870 -2.891 3.853 1.00 88.06 80 MET A CA 1
ATOM 584 C C . MET A 1 80 ? 2.787 -2.288 4.735 1.00 88.06 80 MET A C 1
ATOM 586 O O . MET A 1 80 ? 2.934 -1.170 5.229 1.00 88.06 80 MET A O 1
ATOM 590 N N . ALA A 1 81 ? 1.690 -3.017 4.902 1.00 87.88 81 ALA A N 1
ATOM 591 C CA . ALA A 1 81 ? 0.592 -2.575 5.743 1.00 87.88 81 ALA A CA 1
ATOM 592 C C . ALA A 1 81 ? -0.062 -3.761 6.450 1.00 87.88 81 ALA A C 1
ATOM 594 O O . ALA A 1 81 ? -0.347 -4.787 5.829 1.00 87.88 81 ALA A O 1
ATOM 595 N N . ASP A 1 82 ? -0.340 -3.600 7.739 1.00 91.75 82 ASP A N 1
ATOM 596 C CA . ASP A 1 82 ? -1.042 -4.613 8.520 1.00 91.75 82 ASP A CA 1
ATOM 597 C C . ASP A 1 82 ? -2.507 -4.707 8.100 1.00 91.75 82 ASP A C 1
ATOM 599 O O . ASP A 1 82 ? -3.179 -3.698 7.895 1.00 91.75 82 ASP A O 1
ATOM 603 N N . ALA A 1 83 ? -3.049 -5.915 8.050 1.00 90.31 83 ALA A N 1
ATOM 604 C CA . ALA A 1 83 ? -4.458 -6.177 7.818 1.00 90.31 83 ALA A CA 1
ATOM 605 C C . ALA A 1 83 ? -4.945 -7.359 8.657 1.00 90.31 83 ALA A C 1
ATOM 607 O O . ALA A 1 83 ? -4.177 -8.194 9.128 1.00 90.31 83 ALA A O 1
ATOM 608 N N . ALA A 1 84 ? -6.264 -7.472 8.809 1.00 86.25 84 ALA A N 1
ATOM 609 C CA . ALA A 1 84 ? -6.838 -8.701 9.338 1.00 86.25 84 ALA A CA 1
ATOM 610 C C . ALA A 1 84 ? -6.640 -9.864 8.334 1.00 86.25 84 ALA A C 1
ATOM 612 O O . ALA A 1 84 ? -6.850 -9.668 7.128 1.00 86.25 84 ALA A O 1
ATOM 613 N N . PRO A 1 85 ? -6.290 -11.080 8.800 1.00 86.56 85 PRO A N 1
ATOM 614 C CA . PRO A 1 85 ? -6.094 -12.234 7.926 1.00 86.56 85 PRO A CA 1
ATOM 615 C C . PRO A 1 85 ? -7.328 -12.546 7.070 1.00 86.56 85 PRO A C 1
ATOM 617 O O . PRO A 1 85 ? -8.463 -12.490 7.544 1.00 86.56 85 PRO A O 1
ATOM 620 N N . GLY A 1 86 ? -7.107 -12.901 5.802 1.00 85.00 86 GLY A N 1
ATOM 621 C CA . GLY A 1 86 ? -8.164 -13.341 4.882 1.00 85.00 86 GLY A CA 1
ATOM 622 C C . GLY A 1 86 ? -9.091 -12.241 4.345 1.00 85.00 86 GLY A C 1
ATOM 623 O O . GLY A 1 86 ? -10.050 -12.559 3.646 1.00 85.00 86 GLY A O 1
ATOM 624 N N . VAL A 1 87 ? -8.829 -10.963 4.643 1.00 89.31 87 VAL A N 1
ATOM 625 C CA . VAL A 1 87 ? -9.647 -9.832 4.154 1.00 89.31 87 VAL A CA 1
ATOM 626 C C . VAL A 1 87 ? -9.273 -9.401 2.733 1.00 89.31 87 VAL A C 1
ATOM 628 O O . VAL A 1 87 ? -10.127 -8.938 1.978 1.00 89.31 87 VAL A O 1
ATOM 631 N N . PHE A 1 88 ? -8.003 -9.550 2.363 1.00 92.44 88 PHE A N 1
ATOM 632 C CA . PHE A 1 88 ? -7.455 -9.121 1.078 1.00 92.44 88 PHE A CA 1
ATOM 633 C C . PHE A 1 88 ? -7.047 -10.326 0.227 1.00 92.44 88 PHE A C 1
ATOM 635 O O . PHE A 1 88 ? -6.843 -11.424 0.745 1.00 92.44 88 PHE A O 1
ATOM 642 N N . ALA A 1 89 ? -6.916 -10.118 -1.084 1.00 93.75 89 ALA A N 1
ATOM 643 C CA . ALA A 1 89 ? -6.532 -11.163 -2.026 1.00 93.75 89 ALA A CA 1
ATOM 644 C C . ALA A 1 89 ? -5.343 -10.726 -2.887 1.00 93.75 89 ALA A C 1
ATOM 646 O O . ALA A 1 89 ? -5.323 -9.617 -3.427 1.00 93.75 89 ALA A O 1
ATOM 647 N N . VAL A 1 90 ? -4.374 -11.629 -3.044 1.00 95.81 90 VAL A N 1
ATOM 648 C CA . VAL A 1 90 ? -3.254 -11.468 -3.981 1.00 95.81 90 VAL A CA 1
ATOM 649 C C . VAL A 1 90 ? -3.788 -11.318 -5.407 1.00 95.81 90 VAL A C 1
ATOM 651 O O . VAL A 1 90 ? -4.760 -11.973 -5.783 1.00 95.81 90 VAL A O 1
ATOM 654 N N . GLY A 1 91 ? -3.161 -10.451 -6.203 1.00 94.69 91 GLY A N 1
ATOM 655 C CA . GLY A 1 91 ? -3.568 -10.189 -7.586 1.00 94.69 91 GLY A CA 1
ATOM 656 C C . GLY A 1 91 ? -4.591 -9.059 -7.743 1.00 94.69 91 GLY A C 1
ATOM 657 O O . GLY A 1 91 ? -4.979 -8.727 -8.864 1.00 94.69 91 GLY A O 1
ATOM 658 N N . THR A 1 92 ? -5.071 -8.482 -6.638 1.00 94.81 92 THR A N 1
ATOM 659 C CA . THR A 1 92 ? -6.076 -7.413 -6.674 1.00 94.81 92 THR A CA 1
ATOM 660 C C . THR A 1 92 ? -5.438 -6.032 -6.649 1.00 94.81 92 THR A C 1
ATOM 662 O O . THR A 1 92 ? -4.345 -5.836 -6.122 1.00 94.81 92 THR A O 1
ATOM 665 N N . TRP A 1 93 ? -6.138 -5.057 -7.224 1.00 95.19 93 TRP A N 1
ATOM 666 C CA . TRP A 1 93 ? -5.779 -3.652 -7.098 1.00 95.19 93 TRP A CA 1
ATOM 667 C C . TRP A 1 93 ? -6.544 -3.039 -5.937 1.00 95.19 93 TRP A C 1
ATOM 669 O O . TRP A 1 93 ? -7.772 -3.135 -5.873 1.00 95.19 93 TRP A O 1
ATOM 679 N N . LEU A 1 94 ? -5.813 -2.396 -5.035 1.00 94.75 94 LEU A N 1
ATOM 680 C CA . LEU A 1 94 ? -6.372 -1.700 -3.890 1.00 94.75 94 LEU A CA 1
ATOM 681 C C . LEU A 1 94 ? -6.168 -0.207 -4.039 1.00 94.75 94 LEU A C 1
ATOM 683 O O . LEU A 1 94 ? -5.134 0.254 -4.519 1.00 94.75 94 LEU A O 1
ATOM 687 N N . GLU A 1 95 ? -7.163 0.533 -3.585 1.00 94.75 95 GLU A N 1
ATOM 688 C CA . GLU A 1 95 ? -7.046 1.942 -3.283 1.00 94.75 95 GLU A CA 1
ATOM 689 C C . GLU A 1 95 ? -7.103 2.127 -1.768 1.00 94.75 95 GLU A C 1
ATOM 691 O O . GLU A 1 95 ? -8.039 1.663 -1.112 1.00 94.75 95 GLU A O 1
ATOM 696 N N . LEU A 1 96 ? -6.090 2.792 -1.226 1.00 93.94 96 LEU A N 1
ATOM 697 C CA . LEU A 1 96 ? -5.952 3.126 0.179 1.00 93.94 96 LEU A CA 1
ATOM 698 C C . LEU A 1 96 ? -6.146 4.630 0.368 1.00 93.94 96 LEU A C 1
ATOM 700 O O . LEU A 1 96 ? -5.689 5.426 -0.455 1.00 93.94 96 LEU A O 1
ATOM 704 N N . ASP A 1 97 ? -6.785 5.006 1.466 1.00 94.69 97 ASP A N 1
ATOM 705 C CA . ASP A 1 97 ? -6.957 6.388 1.905 1.00 94.69 97 ASP A CA 1
ATOM 706 C C . ASP A 1 97 ? -6.500 6.508 3.364 1.00 94.69 97 ASP A C 1
ATOM 708 O O . ASP A 1 97 ? -7.232 6.185 4.306 1.00 94.69 97 ASP A O 1
ATOM 712 N N . LEU A 1 98 ? -5.246 6.924 3.523 1.00 92.06 98 LEU A N 1
ATOM 713 C CA . LEU A 1 98 ? -4.473 6.847 4.759 1.00 92.06 98 LEU A CA 1
ATOM 714 C C . LEU A 1 98 ? -4.262 8.239 5.357 1.00 92.06 98 LEU A C 1
ATOM 716 O O . LEU A 1 98 ? -4.192 9.236 4.639 1.00 92.06 98 LEU A O 1
ATOM 720 N N . ASP A 1 99 ? -4.111 8.322 6.676 1.00 90.44 99 ASP A N 1
ATOM 721 C CA . ASP A 1 99 ? -3.604 9.537 7.319 1.00 90.44 99 ASP A CA 1
ATOM 722 C C . ASP A 1 99 ? -2.119 9.734 6.963 1.00 90.44 99 ASP A C 1
ATOM 724 O O . ASP A 1 99 ? -1.299 8.836 7.164 1.00 90.44 99 ASP A O 1
ATOM 728 N N . ALA A 1 100 ? -1.751 10.908 6.442 1.00 87.00 100 ALA A N 1
ATOM 729 C CA . ALA A 1 100 ? -0.374 11.188 6.037 1.00 87.00 100 ALA A CA 1
ATOM 730 C C . ALA A 1 100 ? 0.626 11.095 7.199 1.00 87.00 100 ALA A C 1
ATOM 732 O O . ALA A 1 100 ? 1.787 10.761 6.985 1.00 87.00 100 ALA A O 1
ATOM 733 N N . THR A 1 101 ? 0.185 11.324 8.439 1.00 88.25 101 THR A N 1
ATOM 734 C CA . THR A 1 101 ? 1.027 11.186 9.639 1.00 88.25 101 THR A CA 1
ATOM 735 C C . THR A 1 101 ? 1.331 9.730 10.001 1.00 88.25 101 THR A C 1
ATOM 737 O O . THR A 1 101 ? 2.197 9.474 10.838 1.00 88.25 101 THR A O 1
ATOM 740 N N . LYS A 1 102 ? 0.624 8.773 9.389 1.00 86.94 102 LYS A N 1
ATOM 741 C CA . LYS A 1 102 ? 0.797 7.327 9.582 1.00 86.94 102 LYS A CA 1
ATOM 742 C C . LYS A 1 102 ? 1.595 6.665 8.469 1.00 86.94 102 LYS A C 1
ATOM 744 O O . LYS A 1 102 ? 1.845 5.469 8.556 1.00 86.94 102 LYS A O 1
ATOM 749 N N . VAL A 1 103 ? 1.992 7.421 7.450 1.00 81.81 103 VAL A N 1
ATOM 750 C CA . VAL A 1 103 ? 2.779 6.916 6.329 1.00 81.81 103 VAL A CA 1
ATOM 751 C C . VAL A 1 103 ? 4.203 7.429 6.466 1.00 81.81 103 VAL A C 1
ATOM 753 O O . VAL A 1 103 ? 4.456 8.629 6.363 1.00 81.81 103 VAL A O 1
ATOM 756 N N . VAL A 1 104 ? 5.142 6.515 6.685 1.00 78.94 104 VAL A N 1
ATOM 757 C CA . VAL A 1 104 ? 6.568 6.837 6.749 1.00 78.94 104 VAL A CA 1
ATOM 758 C C . VAL A 1 104 ? 7.224 6.348 5.469 1.00 78.94 104 VAL A C 1
ATOM 760 O O . VAL A 1 104 ? 7.234 5.156 5.180 1.00 78.94 104 VAL A O 1
ATOM 763 N N . ALA A 1 105 ? 7.769 7.283 4.694 1.00 73.06 105 ALA A N 1
ATOM 764 C CA . ALA A 1 105 ? 8.575 6.965 3.526 1.00 73.06 105 ALA A CA 1
ATOM 765 C C . ALA A 1 105 ? 10.041 6.847 3.944 1.00 73.06 105 ALA A C 1
ATOM 767 O O . ALA A 1 105 ? 10.653 7.826 4.379 1.00 73.06 105 ALA A O 1
ATOM 768 N N . SER A 1 106 ? 10.607 5.662 3.772 1.00 65.12 106 SER A N 1
ATOM 769 C CA . SER A 1 106 ? 12.029 5.410 3.943 1.00 65.12 106 SER A CA 1
ATOM 770 C C . SER A 1 106 ? 12.661 5.286 2.568 1.00 65.12 106 SER A C 1
ATOM 772 O O . SER A 1 106 ? 12.266 4.465 1.742 1.00 65.12 106 SER A O 1
ATOM 774 N N . LEU A 1 107 ? 13.650 6.131 2.296 1.00 62.53 107 LEU A N 1
ATOM 775 C CA . LEU A 1 107 ? 14.438 5.999 1.081 1.00 62.53 107 LEU A CA 1
ATOM 776 C C . LEU A 1 107 ? 15.361 4.798 1.245 1.00 62.53 107 LEU A C 1
ATOM 778 O O . LEU A 1 107 ? 16.191 4.776 2.157 1.00 62.53 107 LEU A O 1
ATOM 782 N N . CYS A 1 108 ? 15.266 3.838 0.330 1.00 53.00 108 CYS A N 1
ATOM 783 C CA . CYS A 1 108 ? 16.252 2.775 0.230 1.00 53.00 108 CYS A CA 1
ATOM 784 C C . CYS A 1 108 ? 17.510 3.384 -0.393 1.00 53.00 108 CYS A C 1
ATOM 786 O O . CYS A 1 108 ? 17.754 3.298 -1.598 1.00 53.00 108 CYS A O 1
ATOM 788 N N . LEU A 1 109 ? 18.310 4.056 0.433 1.00 50.50 109 LEU A N 1
ATOM 789 C CA . LEU A 1 109 ? 19.691 4.374 0.109 1.00 50.50 109 LEU A CA 1
ATOM 790 C C . LEU A 1 109 ? 20.453 3.054 0.131 1.00 50.50 109 LEU A C 1
ATOM 792 O O . LEU A 1 109 ? 21.086 2.722 1.127 1.00 50.50 109 LEU A O 1
ATOM 796 N N . ALA A 1 110 ? 20.366 2.266 -0.937 1.00 41.53 110 ALA A N 1
ATOM 797 C CA . ALA A 1 110 ? 21.276 1.146 -1.090 1.00 41.53 110 ALA A CA 1
ATOM 798 C C . ALA A 1 110 ? 22.713 1.706 -1.084 1.00 41.53 110 ALA A C 1
ATOM 800 O O . ALA A 1 110 ? 23.038 2.547 -1.933 1.00 41.53 110 ALA A O 1
ATOM 801 N N . PRO A 1 111 ? 23.597 1.292 -0.159 1.00 39.06 111 PRO A N 1
ATOM 802 C CA . PRO A 1 111 ? 25.010 1.309 -0.461 1.00 39.06 111 PRO A CA 1
ATOM 803 C C . PRO A 1 111 ? 25.282 0.124 -1.406 1.00 39.06 111 PRO A C 1
ATOM 805 O O . PRO A 1 111 ? 24.790 -0.974 -1.166 1.00 39.06 111 PRO A O 1
ATOM 808 N N . LEU A 1 112 ? 26.115 0.350 -2.428 1.00 39.81 112 LEU A N 1
ATOM 809 C CA . LEU A 1 112 ? 26.799 -0.669 -3.247 1.00 39.81 112 LEU A CA 1
ATOM 810 C C . LEU A 1 112 ? 26.004 -1.242 -4.443 1.00 39.81 112 LEU A C 1
ATOM 812 O O . LEU A 1 112 ? 25.341 -2.273 -4.360 1.00 39.81 112 LEU A O 1
ATOM 816 N N . CYS A 1 113 ? 26.178 -0.593 -5.598 1.00 33.09 113 CYS A N 1
ATOM 817 C CA . CYS A 1 113 ? 26.595 -1.300 -6.814 1.00 33.09 113 CYS A CA 1
ATOM 818 C C . CYS A 1 113 ? 28.116 -1.162 -6.932 1.00 33.09 113 CYS A C 1
ATOM 820 O O . CYS A 1 11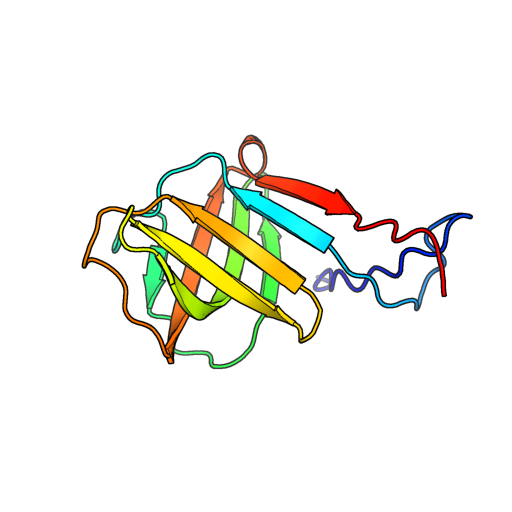3 ? 28.618 -0.086 -6.528 1.00 33.09 113 CYS A O 1
#

Secondary structure (DSSP, 8-state):
-----------TT---TT----EEEEEEEEE-BTTTEEE-S--S-EEEEETTEEEEEEEEEEE-TTSEEEEEEETTEEEEEEE-TTSS-TT-EEEEEEEGGGEEEEE------